Protein AF-A0A380S9W8-F1 (afdb_monomer)

InterPro domains:
  IPR000525 Initiator Rep protein, WH1 domain [PF01051] (2-58)
  IPR036388 Winged helix-like DNA-binding domain superfamily [G3DSA:1.10.10.10] (44-121)
  IPR036390 Winged helix DNA-binding domain superfamily [SSF46785] (34-113)

pLDDT: mean 85.47, std 10.91, range [44.47, 96.69]

Mean predicted aligned error: 7.7 Å

Nearest PDB structures (foldseek):
  8tiw-assembly1_C  TM=6.707E-01  e=9.696E-05  Escherichia coli K-12
  8tiz-assembly1_C  TM=6.852E-01  e=1.683E-04  Escherichia coli K-12
  8tip-assembly1_C  TM=6.825E-01  e=2.023E-04  Escherichia coli K-12
  2z9o-assembly1_A  TM=5.079E-01  e=3.866E-05  Escherichia coli K-12
  7jpr-assembly1_D  TM=3.281E-01  e=2.397E+00  Homo sapiens

Structure (mmCIF, N/CA/C/O backbone):
data_AF-A0A380S9W8-F1
#
_entry.id   AF-A0A380S9W8-F1
#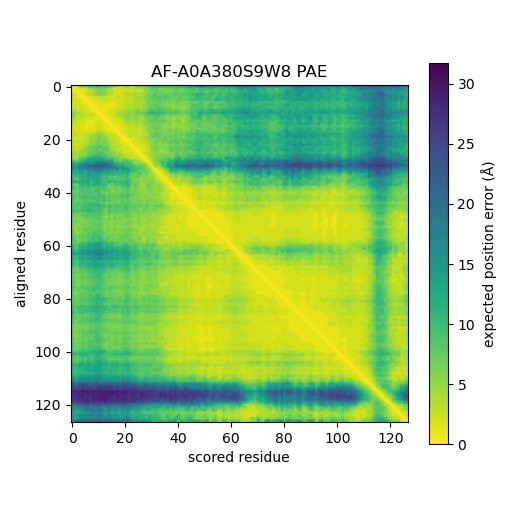
loop_
_atom_site.group_PDB
_atom_site.id
_atom_site.type_symbol
_atom_site.label_atom_id
_atom_site.label_alt_id
_atom_site.label_comp_id
_atom_site.label_asym_id
_atom_site.label_entity_id
_atom_site.label_seq_id
_atom_site.pdbx_PDB_ins_code
_atom_site.Cartn_x
_atom_site.Cartn_y
_atom_site.Cartn_z
_atom_site.occupancy
_atom_site.B_iso_or_equiv
_atom_site.auth_seq_id
_atom_site.auth_comp_id
_atom_site.auth_asym_id
_atom_site.auth_atom_id
_atom_site.pdbx_PDB_model_num
ATOM 1 N N . MET A 1 1 ? 2.404 10.874 -21.215 1.00 74.62 1 MET A N 1
ATOM 2 C CA . MET A 1 1 ? 2.594 9.427 -20.971 1.00 74.62 1 MET A CA 1
ATOM 3 C C . MET A 1 1 ? 3.977 9.217 -20.374 1.00 74.62 1 MET A C 1
ATOM 5 O O . MET A 1 1 ? 4.927 9.765 -20.921 1.00 74.62 1 MET A O 1
ATOM 9 N N . LEU A 1 2 ? 4.075 8.510 -19.239 1.00 84.00 2 LEU A N 1
ATOM 10 C CA . LEU A 1 2 ? 5.353 8.245 -18.556 1.00 84.00 2 LEU A CA 1
ATOM 11 C C . LEU A 1 2 ? 6.231 7.277 -19.356 1.00 84.00 2 LEU A C 1
ATOM 13 O O . LEU A 1 2 ? 7.412 7.544 -19.561 1.00 84.00 2 LEU A O 1
ATOM 17 N N . PHE A 1 3 ? 5.615 6.212 -19.865 1.00 89.31 3 PHE A N 1
ATOM 18 C CA . PHE A 1 3 ? 6.227 5.232 -20.755 1.00 89.31 3 PHE A CA 1
ATOM 19 C C . PHE A 1 3 ? 5.676 5.429 -22.166 1.00 89.31 3 PHE A C 1
ATOM 21 O O . PHE A 1 3 ? 4.466 5.605 -22.333 1.00 89.31 3 PHE A O 1
ATOM 28 N N . ASN A 1 4 ? 6.551 5.459 -23.169 1.00 89.81 4 ASN A N 1
ATOM 29 C CA . ASN A 1 4 ? 6.181 5.751 -24.560 1.00 89.81 4 ASN A CA 1
ATOM 30 C C . ASN A 1 4 ? 6.557 4.637 -25.548 1.00 89.81 4 ASN A C 1
ATOM 32 O O . ASN A 1 4 ? 6.088 4.664 -26.682 1.00 89.81 4 ASN A O 1
ATOM 36 N N . HIS A 1 5 ? 7.359 3.661 -25.128 1.00 91.88 5 HIS A N 1
ATOM 37 C CA . HIS A 1 5 ? 7.746 2.520 -25.949 1.00 91.88 5 HIS A CA 1
ATOM 38 C C . HIS A 1 5 ? 7.970 1.281 -25.076 1.00 91.88 5 HIS A C 1
ATOM 40 O O . HIS A 1 5 ? 8.396 1.406 -23.925 1.00 91.88 5 HIS A O 1
ATOM 46 N N . TYR A 1 6 ? 7.679 0.097 -25.621 1.00 94.38 6 TYR A N 1
ATOM 47 C CA . TYR A 1 6 ? 8.021 -1.178 -24.998 1.00 94.38 6 TYR A CA 1
ATOM 48 C C . TYR A 1 6 ? 8.410 -2.220 -26.050 1.00 94.38 6 TYR A C 1
ATOM 50 O O . TYR A 1 6 ? 7.857 -2.233 -27.153 1.00 94.38 6 TYR A O 1
ATOM 58 N N . LYS A 1 7 ? 9.328 -3.122 -25.690 1.00 96.69 7 LYS A N 1
ATOM 59 C CA . LYS A 1 7 ? 9.767 -4.240 -26.532 1.00 96.69 7 LYS A CA 1
ATOM 60 C C . LYS A 1 7 ? 9.949 -5.504 -25.697 1.00 96.69 7 LYS A C 1
ATOM 62 O O . LYS A 1 7 ? 10.614 -5.490 -24.666 1.00 96.69 7 LYS A O 1
ATOM 67 N N . ILE A 1 8 ? 9.343 -6.605 -26.142 1.00 96.56 8 ILE A N 1
ATOM 68 C CA . ILE A 1 8 ? 9.382 -7.895 -25.441 1.00 96.56 8 ILE A CA 1
ATOM 69 C C . ILE A 1 8 ? 10.449 -8.785 -26.074 1.00 96.56 8 ILE A C 1
ATOM 71 O O . ILE A 1 8 ? 10.356 -9.133 -27.251 1.00 96.56 8 ILE A O 1
ATOM 75 N N . HIS A 1 9 ? 11.409 -9.211 -25.262 1.00 96.31 9 HIS A N 1
ATOM 76 C CA . HIS A 1 9 ? 12.500 -10.099 -25.637 1.00 96.31 9 HIS A CA 1
ATOM 77 C C . HIS A 1 9 ? 12.228 -11.499 -25.076 1.00 96.31 9 HIS A C 1
ATOM 79 O O . HIS A 1 9 ? 12.570 -11.818 -23.939 1.00 96.31 9 HIS A O 1
ATOM 85 N N . LYS A 1 10 ? 11.503 -12.328 -25.844 1.00 95.12 10 LYS A N 1
ATOM 86 C CA . LYS A 1 10 ? 10.994 -13.631 -25.368 1.00 95.12 10 LYS A CA 1
ATOM 87 C C . LYS A 1 10 ? 12.098 -14.667 -25.149 1.00 95.12 10 LYS A C 1
ATOM 89 O O . LYS A 1 10 ? 11.995 -15.446 -24.206 1.00 95.12 10 LYS A O 1
ATOM 94 N N . SER A 1 11 ? 13.114 -14.688 -26.013 1.00 96.38 11 SER A N 1
ATOM 95 C CA . SER A 1 11 ? 14.262 -15.598 -25.922 1.00 96.38 11 SER A CA 1
ATOM 96 C C . SER A 1 11 ? 15.089 -15.314 -24.673 1.00 96.38 11 SER A C 1
ATOM 98 O O . SER A 1 11 ? 15.374 -16.223 -23.899 1.00 96.38 11 SER A O 1
ATOM 100 N N . GLU A 1 12 ? 15.402 -14.043 -24.436 1.00 95.81 12 GLU A N 1
ATOM 101 C CA . GLU A 1 12 ? 16.216 -13.598 -23.302 1.00 95.81 12 GLU A CA 1
ATOM 102 C C . GLU A 1 12 ? 15.391 -13.370 -22.021 1.00 95.81 12 GLU A C 1
ATOM 104 O O . GLU A 1 12 ? 15.949 -13.120 -20.956 1.00 95.81 12 GLU A O 1
ATOM 109 N N . LYS A 1 13 ? 14.058 -13.478 -22.115 1.00 95.00 13 LYS A N 1
ATOM 110 C CA . LYS A 1 13 ? 13.085 -13.326 -21.021 1.00 95.00 13 LYS A CA 1
ATOM 111 C C . LYS A 1 13 ? 13.168 -11.983 -20.286 1.00 95.00 13 LYS A C 1
ATOM 113 O O . LYS A 1 13 ? 13.038 -11.938 -19.064 1.00 95.00 13 LYS A O 1
ATOM 118 N N . TYR A 1 14 ? 13.306 -10.885 -21.025 1.00 95.69 14 TYR A N 1
ATOM 119 C CA . TYR A 1 14 ? 13.217 -9.541 -20.450 1.00 95.69 14 TYR A CA 1
ATOM 120 C C . TYR A 1 14 ? 12.280 -8.618 -21.239 1.00 95.69 14 TYR A C 1
ATOM 122 O O . TYR A 1 14 ? 11.859 -8.904 -22.364 1.00 95.69 14 TYR A O 1
ATOM 130 N N . LEU A 1 15 ? 11.910 -7.509 -20.603 1.00 95.69 15 LEU A N 1
ATOM 131 C CA . LEU A 1 15 ? 11.062 -6.463 -21.159 1.00 95.69 15 LEU A CA 1
ATOM 132 C C . LEU A 1 15 ? 11.840 -5.150 -21.139 1.00 95.69 15 LEU A C 1
ATOM 134 O O . LEU A 1 15 ? 12.311 -4.723 -20.087 1.00 95.69 15 LEU A O 1
ATOM 138 N N . GLU A 1 16 ? 11.943 -4.507 -22.293 1.00 94.50 16 GLU A N 1
ATOM 139 C CA . GLU A 1 16 ? 12.473 -3.155 -22.409 1.00 94.50 16 GLU A CA 1
ATOM 140 C C . GLU A 1 16 ? 11.309 -2.162 -22.381 1.00 94.50 16 GLU A C 1
ATOM 142 O O . GLU A 1 16 ? 10.316 -2.342 -23.090 1.00 94.50 16 GLU A O 1
ATOM 147 N N . ILE A 1 17 ? 11.418 -1.123 -21.553 1.00 92.12 17 ILE A N 1
ATOM 148 C CA . ILE A 1 17 ? 10.437 -0.040 -21.455 1.00 92.12 17 ILE A CA 1
ATOM 149 C C . ILE A 1 17 ? 11.194 1.281 -21.527 1.00 92.12 17 ILE A C 1
ATOM 151 O O . ILE A 1 17 ? 12.085 1.530 -20.716 1.00 92.12 17 ILE A O 1
ATOM 155 N N . SER A 1 18 ? 10.814 2.151 -22.459 1.00 90.25 18 SER A N 1
ATOM 156 C CA . SER A 1 18 ? 11.380 3.496 -22.551 1.00 90.25 18 SER A CA 1
ATOM 157 C C . SER A 1 18 ? 10.540 4.492 -21.758 1.00 90.25 18 SER A C 1
ATOM 159 O O . SER A 1 18 ? 9.307 4.522 -21.848 1.00 90.25 18 SER A O 1
ATOM 161 N N . THR A 1 19 ? 11.220 5.334 -20.984 1.00 87.25 19 THR A N 1
ATOM 162 C CA . THR A 1 19 ? 10.616 6.474 -20.294 1.00 87.25 19 THR A CA 1
ATOM 163 C C . THR A 1 19 ? 10.649 7.701 -21.197 1.00 87.25 19 THR A C 1
ATOM 165 O O . THR A 1 19 ? 11.538 7.871 -22.032 1.00 87.25 19 THR A O 1
ATOM 168 N N . SER A 1 20 ? 9.664 8.583 -21.046 1.00 89.25 20 SER A N 1
ATOM 169 C CA . SER A 1 20 ? 9.665 9.859 -21.759 1.00 89.25 20 SER A CA 1
ATOM 170 C C . SER A 1 20 ? 10.901 10.682 -21.359 1.00 89.25 20 SER A C 1
ATOM 172 O O . SER A 1 20 ? 11.044 10.982 -20.169 1.00 89.25 20 SER A O 1
ATOM 174 N N . PRO A 1 21 ? 11.746 11.138 -22.309 1.00 86.19 21 PRO A N 1
ATOM 175 C CA . PRO A 1 21 ? 12.934 11.937 -21.994 1.00 86.19 21 PRO A CA 1
ATOM 176 C C . PRO A 1 21 ? 12.606 13.209 -21.208 1.00 86.19 21 PRO A C 1
ATOM 178 O O . PRO A 1 21 ? 13.362 13.631 -20.340 1.00 86.19 21 PRO A O 1
ATOM 181 N N . ARG A 1 22 ? 11.424 13.791 -21.451 1.00 85.69 22 ARG A N 1
ATOM 182 C CA . ARG A 1 22 ? 10.947 14.975 -20.723 1.00 85.69 22 ARG A CA 1
ATOM 183 C C . ARG A 1 22 ? 10.638 14.697 -19.255 1.00 85.69 22 ARG A C 1
ATOM 185 O O . ARG A 1 22 ? 10.577 15.643 -18.490 1.00 85.69 22 ARG A O 1
ATOM 192 N N . LEU A 1 23 ? 10.418 13.443 -18.867 1.00 84.69 23 LEU A N 1
ATOM 193 C CA . LEU A 1 23 ? 10.042 13.037 -17.509 1.00 84.69 23 LEU A CA 1
ATOM 194 C C . LEU A 1 23 ? 11.187 12.312 -16.785 1.00 84.69 23 LEU A C 1
ATOM 196 O O . LEU A 1 23 ? 10.992 11.839 -15.671 1.00 84.69 23 LEU A O 1
ATOM 200 N N . ILE A 1 24 ? 12.385 12.243 -17.381 1.00 82.31 24 ILE A N 1
ATOM 201 C CA . ILE A 1 24 ? 13.541 11.551 -16.791 1.00 82.31 24 ILE A CA 1
ATOM 202 C C . ILE A 1 24 ? 13.906 12.104 -15.408 1.00 82.31 24 ILE A C 1
ATOM 204 O O . ILE A 1 24 ? 14.207 11.344 -14.494 1.00 82.31 24 ILE A O 1
ATOM 208 N N . HIS A 1 25 ? 13.794 13.421 -15.228 1.00 79.19 25 HIS A N 1
ATOM 209 C CA . HIS A 1 25 ? 14.052 14.096 -13.958 1.00 79.19 25 HIS A CA 1
ATOM 210 C C . HIS A 1 25 ? 13.039 13.702 -12.873 1.00 79.19 25 HIS A C 1
ATOM 212 O O . HIS A 1 25 ? 13.398 13.633 -11.704 1.00 79.19 25 HIS A O 1
ATOM 218 N N . ILE A 1 26 ? 11.797 13.369 -13.249 1.00 80.00 26 ILE A N 1
ATOM 219 C CA . ILE A 1 26 ? 10.779 12.906 -12.296 1.00 80.00 26 ILE A CA 1
ATOM 220 C C . ILE A 1 26 ? 11.182 11.567 -11.693 1.00 80.00 26 ILE A C 1
ATOM 222 O O . ILE A 1 26 ? 10.856 11.332 -10.543 1.00 80.00 26 ILE A O 1
ATOM 226 N N . LEU A 1 27 ? 11.880 10.704 -12.438 1.00 76.19 27 LEU A N 1
ATOM 227 C CA . LEU A 1 27 ? 12.325 9.394 -11.953 1.00 76.19 27 LEU A CA 1
ATOM 228 C C . LEU A 1 27 ? 13.717 9.448 -11.309 1.00 76.19 27 LEU A C 1
ATOM 230 O O . LEU A 1 27 ? 13.955 8.778 -10.308 1.00 76.19 27 LEU A O 1
ATOM 234 N N . ASN A 1 28 ? 14.622 10.264 -11.856 1.00 71.56 28 ASN A N 1
ATOM 235 C CA . ASN A 1 28 ? 16.039 10.256 -11.486 1.00 71.56 28 ASN A CA 1
ATOM 236 C C . ASN A 1 28 ? 16.425 11.323 -10.448 1.00 71.56 28 ASN A C 1
ATOM 238 O O . ASN A 1 28 ? 17.515 11.248 -9.888 1.00 71.56 28 ASN A O 1
ATOM 242 N N . SER A 1 29 ? 15.562 12.303 -10.159 1.00 67.25 29 SER A N 1
ATOM 243 C CA . SER A 1 29 ? 15.830 13.376 -9.181 1.00 67.25 29 SER A CA 1
ATOM 244 C C . SER A 1 29 ? 14.994 13.256 -7.897 1.00 67.25 29 SER A C 1
ATOM 246 O O . SER A 1 29 ? 14.828 14.223 -7.158 1.00 67.25 29 SER A O 1
ATOM 248 N N . ILE A 1 30 ? 14.487 12.057 -7.599 1.00 66.81 30 ILE A N 1
ATOM 249 C CA . ILE A 1 30 ? 13.691 11.739 -6.406 1.00 66.81 30 ILE A CA 1
ATOM 250 C C . ILE A 1 30 ? 14.619 11.499 -5.195 1.00 66.81 30 ILE A C 1
ATOM 252 O O . ILE A 1 30 ? 14.845 10.355 -4.795 1.00 66.81 30 ILE A O 1
ATOM 256 N N . THR A 1 31 ? 15.239 12.537 -4.626 1.00 64.56 31 THR A N 1
ATOM 257 C CA . THR A 1 31 ? 16.334 12.320 -3.6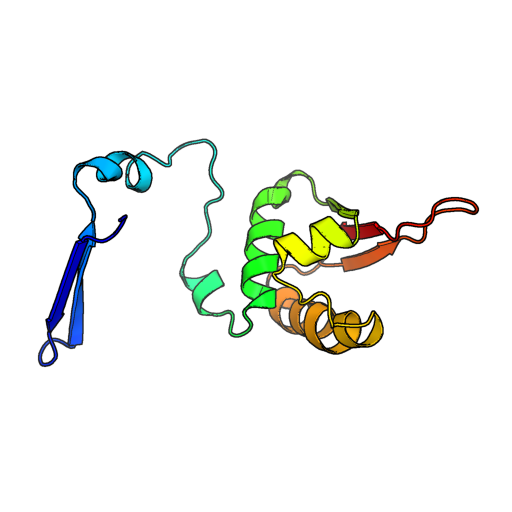52 1.00 64.56 31 THR A CA 1
ATOM 258 C C . THR A 1 31 ? 16.010 12.639 -2.190 1.00 64.56 31 THR A C 1
ATOM 260 O O . THR A 1 31 ? 16.467 11.865 -1.342 1.00 64.56 31 THR A O 1
ATOM 263 N N . ALA A 1 32 ? 15.208 13.669 -1.877 1.00 62.66 32 ALA A N 1
ATOM 264 C CA . ALA A 1 32 ? 15.004 14.135 -0.492 1.00 62.66 32 ALA A CA 1
ATOM 265 C C . ALA A 1 32 ? 13.598 13.875 0.099 1.00 62.66 32 ALA A C 1
ATOM 267 O O . ALA A 1 32 ? 13.497 13.199 1.119 1.00 62.66 32 ALA A O 1
ATOM 268 N N . ASP A 1 33 ? 12.515 14.326 -0.545 1.00 68.00 33 ASP A N 1
ATOM 269 C CA . ASP A 1 33 ? 11.168 14.375 0.076 1.00 68.00 33 ASP A CA 1
ATOM 270 C C . ASP A 1 33 ? 10.273 13.151 -0.192 1.00 68.00 33 ASP A C 1
ATOM 272 O O . ASP A 1 33 ? 9.046 13.210 -0.090 1.00 68.00 33 ASP A O 1
ATOM 276 N N . PHE A 1 34 ? 10.867 12.018 -0.563 1.00 71.75 34 PHE A N 1
ATOM 277 C CA . PHE A 1 34 ? 10.120 10.836 -0.989 1.00 71.75 34 PHE A CA 1
ATOM 278 C C . PHE A 1 34 ? 10.322 9.643 -0.062 1.00 71.75 34 PHE A C 1
ATOM 280 O O . PHE A 1 34 ? 11.399 9.405 0.485 1.00 71.75 34 PHE A O 1
ATOM 287 N N . THR A 1 35 ? 9.272 8.833 0.064 1.00 70.62 35 THR A N 1
ATOM 288 C CA . THR A 1 35 ? 9.332 7.559 0.780 1.00 70.62 35 THR A CA 1
ATOM 289 C C . THR A 1 35 ? 10.087 6.527 -0.054 1.00 70.62 35 THR A C 1
ATOM 291 O O . THR A 1 35 ? 9.621 6.124 -1.117 1.00 70.62 35 THR A O 1
ATOM 294 N N . LYS A 1 36 ? 11.238 6.080 0.453 1.00 76.56 36 LYS A N 1
ATOM 295 C CA . LYS A 1 36 ? 12.000 4.951 -0.091 1.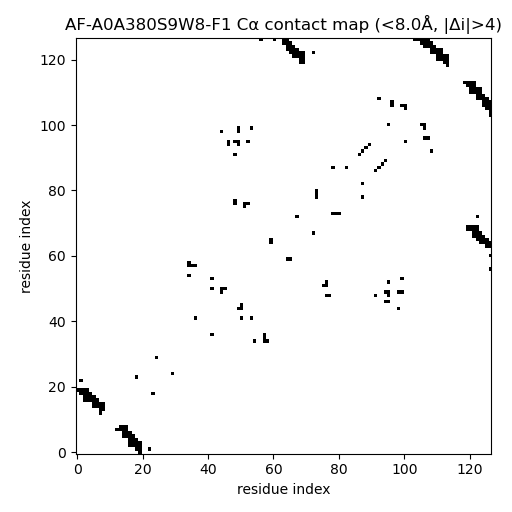00 76.56 36 LYS A CA 1
ATOM 296 C C . LYS A 1 36 ? 11.609 3.669 0.643 1.00 76.56 36 LYS A C 1
ATOM 298 O O . LYS A 1 36 ? 11.434 3.677 1.863 1.00 76.56 36 LYS A O 1
ATOM 303 N N . PHE A 1 37 ? 11.470 2.583 -0.100 1.00 80.56 37 PHE A N 1
ATOM 304 C CA . PHE A 1 37 ? 11.192 1.247 0.418 1.00 80.56 37 PHE A CA 1
ATOM 305 C C . PHE A 1 37 ? 11.947 0.221 -0.421 1.00 80.56 37 PHE A C 1
ATOM 307 O O . PHE A 1 37 ? 12.188 0.458 -1.607 1.00 80.56 37 PHE A O 1
ATOM 314 N N . GLU A 1 38 ? 12.304 -0.903 0.193 1.00 82.19 38 GLU A N 1
ATOM 315 C CA . GLU A 1 38 ? 12.986 -1.981 -0.513 1.00 82.19 38 GLU A CA 1
ATOM 316 C C . GLU A 1 38 ? 12.004 -2.672 -1.459 1.00 82.19 38 GLU A C 1
ATOM 318 O O . GLU A 1 38 ? 10.860 -2.972 -1.097 1.00 82.19 38 GLU A O 1
ATOM 323 N N . LEU A 1 39 ? 12.441 -2.915 -2.696 1.00 84.88 39 LEU A N 1
ATOM 324 C CA . LEU A 1 39 ? 11.589 -3.535 -3.711 1.00 84.88 39 LEU A CA 1
ATOM 325 C C . LEU A 1 39 ? 11.137 -4.932 -3.269 1.00 84.88 39 LEU A C 1
ATOM 327 O O . LEU A 1 39 ? 9.977 -5.295 -3.463 1.00 84.88 39 LEU A O 1
ATOM 331 N N . GLU A 1 40 ? 12.035 -5.682 -2.631 1.00 85.81 40 GLU A N 1
ATOM 332 C CA . GLU A 1 40 ? 11.776 -7.030 -2.123 1.00 85.81 40 GLU A CA 1
ATOM 333 C C . GLU A 1 40 ? 10.615 -7.054 -1.119 1.00 85.81 40 GLU A C 1
ATOM 335 O O . GLU A 1 40 ? 9.736 -7.914 -1.218 1.00 85.81 40 GLU A O 1
ATOM 340 N N . GLU A 1 41 ? 10.540 -6.064 -0.220 1.00 86.56 41 GLU A N 1
ATOM 341 C CA . GLU A 1 41 ? 9.458 -5.956 0.765 1.00 86.56 41 GLU A CA 1
ATOM 342 C C . GLU A 1 41 ? 8.097 -5.827 0.067 1.00 86.56 41 GLU A C 1
ATOM 344 O O . GLU A 1 41 ? 7.164 -6.553 0.397 1.00 86.56 41 GLU A O 1
ATOM 349 N N . ILE A 1 42 ? 7.970 -4.958 -0.943 1.00 87.31 42 ILE A N 1
ATOM 350 C CA . ILE A 1 42 ? 6.692 -4.744 -1.647 1.00 87.31 42 ILE A CA 1
ATOM 351 C C . ILE A 1 42 ? 6.326 -5.908 -2.562 1.00 87.31 42 ILE A C 1
ATOM 353 O O . ILE A 1 42 ? 5.146 -6.256 -2.663 1.00 87.31 42 ILE A O 1
ATOM 357 N N . VAL A 1 43 ? 7.306 -6.486 -3.259 1.00 87.94 43 VAL A N 1
ATOM 358 C CA . VAL A 1 43 ? 7.070 -7.614 -4.172 1.00 87.94 43 VAL A CA 1
ATOM 359 C C . VAL A 1 43 ? 6.631 -8.857 -3.396 1.00 87.94 43 VAL A C 1
ATOM 361 O O . VAL A 1 43 ? 5.832 -9.636 -3.915 1.00 87.94 43 VAL A O 1
ATOM 364 N N . SER A 1 44 ? 7.072 -9.007 -2.141 1.00 89.12 44 SER A N 1
ATOM 365 C CA . SER A 1 44 ? 6.633 -10.094 -1.260 1.00 89.12 44 SER A CA 1
ATOM 366 C C . SER A 1 44 ? 5.142 -10.025 -0.890 1.00 89.12 44 SER A C 1
ATOM 368 O O . SER A 1 44 ? 4.520 -11.062 -0.645 1.00 89.12 44 SER A O 1
ATOM 370 N N . LEU A 1 45 ? 4.546 -8.825 -0.903 1.00 92.94 45 LEU A N 1
ATOM 371 C CA . LEU A 1 45 ? 3.131 -8.621 -0.596 1.00 92.94 45 LEU A 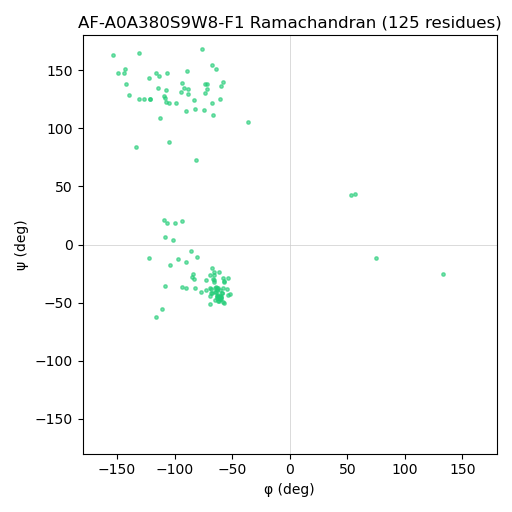CA 1
ATOM 372 C C . LEU A 1 45 ? 2.255 -9.110 -1.752 1.00 92.94 45 LEU A C 1
ATOM 374 O O . LEU A 1 45 ? 2.426 -8.728 -2.914 1.00 92.94 45 LEU A O 1
ATOM 378 N N . LYS A 1 46 ? 1.245 -9.912 -1.432 1.00 91.94 46 LYS A N 1
ATOM 379 C CA . LYS A 1 46 ? 0.295 -10.469 -2.399 1.00 91.94 46 LYS A CA 1
ATOM 380 C C . LYS A 1 46 ? -0.952 -9.606 -2.522 1.00 91.94 46 LYS A C 1
ATOM 382 O O . LYS A 1 46 ? -1.477 -9.460 -3.625 1.00 91.94 46 LYS A O 1
ATOM 387 N N . LEU A 1 47 ? -1.423 -9.009 -1.426 1.00 93.06 47 LEU A N 1
ATOM 388 C CA . LEU A 1 47 ? -2.686 -8.270 -1.420 1.00 93.06 47 LEU A CA 1
ATOM 389 C C . LEU A 1 47 ? -2.495 -6.797 -1.796 1.00 93.06 47 LEU A C 1
ATOM 391 O O . LEU A 1 47 ? -1.654 -6.093 -1.236 1.00 93.06 47 LEU A O 1
ATOM 395 N N . SER A 1 48 ? -3.346 -6.292 -2.693 1.00 92.94 48 SER A N 1
ATOM 396 C CA . SER A 1 48 ? -3.334 -4.880 -3.106 1.00 92.94 48 SER A CA 1
ATOM 397 C C . SER A 1 48 ? -3.543 -3.927 -1.924 1.00 92.94 48 SER A C 1
ATOM 399 O O . SER A 1 48 ? -2.826 -2.938 -1.792 1.00 92.94 48 SER A O 1
ATOM 401 N N . TYR A 1 49 ? -4.462 -4.260 -1.010 1.00 94.69 49 TYR A N 1
ATOM 402 C CA . TYR A 1 49 ? -4.703 -3.457 0.192 1.00 94.69 49 TYR A CA 1
ATOM 403 C C . TYR A 1 49 ? -3.489 -3.406 1.126 1.00 94.69 49 TYR A C 1
ATOM 405 O O . TYR A 1 49 ? -3.198 -2.347 1.681 1.00 94.69 49 TYR A O 1
ATOM 413 N N . SER A 1 50 ? -2.740 -4.503 1.255 1.00 94.56 50 SER A N 1
ATOM 414 C CA . SER A 1 50 ? -1.504 -4.526 2.041 1.00 94.56 50 SER A CA 1
ATOM 415 C C . SER A 1 50 ? -0.412 -3.683 1.400 1.00 94.56 50 SER A C 1
ATOM 417 O O . SER A 1 50 ? 0.278 -2.969 2.115 1.00 94.56 50 SER A O 1
ATOM 419 N N . LYS A 1 51 ? -0.286 -3.682 0.066 1.00 94.00 51 LYS A N 1
ATOM 420 C CA . LYS A 1 51 ? 0.655 -2.793 -0.643 1.00 94.00 51 LYS A CA 1
ATOM 421 C C . LYS A 1 51 ? 0.329 -1.321 -0.404 1.00 94.00 51 LYS A C 1
ATOM 423 O O . LYS A 1 51 ? 1.225 -0.534 -0.101 1.00 94.00 51 LYS A O 1
ATOM 428 N N . ASN A 1 52 ? -0.950 -0.954 -0.493 1.00 93.81 52 ASN A N 1
ATOM 429 C CA . ASN A 1 52 ? -1.397 0.411 -0.220 1.00 93.81 52 ASN A CA 1
ATOM 430 C C . ASN A 1 52 ? -1.135 0.798 1.245 1.00 93.81 52 ASN A C 1
ATOM 432 O O . ASN A 1 52 ? -0.576 1.863 1.506 1.00 93.81 52 ASN A O 1
ATOM 436 N N . MET A 1 53 ? -1.444 -0.086 2.200 1.00 93.75 53 MET A N 1
ATOM 437 C CA . MET A 1 53 ? -1.153 0.155 3.615 1.00 93.75 53 MET A CA 1
ATOM 438 C C . MET A 1 53 ? 0.349 0.261 3.888 1.00 93.75 53 MET A C 1
ATOM 440 O O . MET A 1 53 ? 0.781 1.200 4.543 1.00 93.75 53 MET A O 1
ATOM 444 N N . PHE A 1 54 ? 1.161 -0.649 3.352 1.00 93.12 54 PHE A N 1
ATOM 445 C CA . PHE A 1 54 ? 2.614 -0.648 3.509 1.00 93.12 54 PHE A CA 1
ATOM 446 C C . PHE A 1 54 ? 3.227 0.698 3.107 1.00 93.12 54 PHE A C 1
ATOM 448 O O . PHE A 1 54 ? 4.050 1.251 3.839 1.00 93.12 54 PHE A O 1
ATOM 455 N N . ARG A 1 55 ? 2.774 1.270 1.982 1.00 91.06 55 ARG A N 1
ATOM 456 C CA . ARG A 1 55 ? 3.202 2.602 1.529 1.00 91.06 55 ARG A CA 1
ATOM 457 C C . ARG A 1 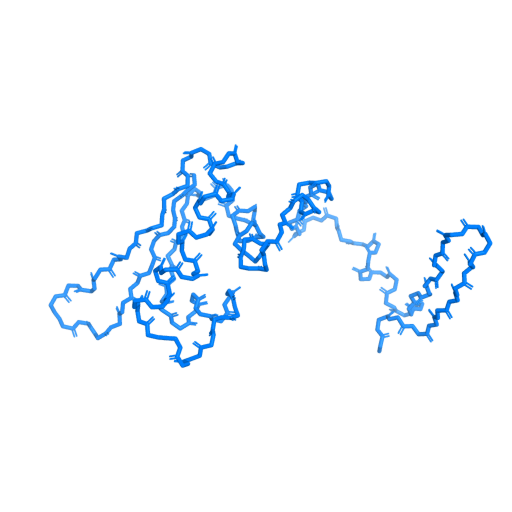55 ? 2.878 3.686 2.557 1.00 91.06 55 ARG A C 1
ATOM 459 O O . ARG A 1 55 ? 3.744 4.508 2.848 1.00 91.06 55 ARG A O 1
ATOM 466 N N . LEU A 1 56 ? 1.668 3.669 3.124 1.00 90.44 56 LEU A N 1
ATOM 467 C CA . LEU A 1 56 ? 1.275 4.600 4.186 1.00 90.44 56 LEU A CA 1
ATOM 468 C C . LEU A 1 56 ? 2.156 4.410 5.428 1.00 90.44 56 LEU A C 1
ATOM 470 O O . LEU A 1 56 ? 2.717 5.374 5.933 1.00 90.44 56 LEU A O 1
ATOM 474 N N . LEU A 1 57 ? 2.346 3.178 5.898 1.00 90.38 57 LEU A N 1
ATOM 475 C CA . LEU A 1 57 ? 3.145 2.912 7.097 1.00 90.38 57 LEU A CA 1
ATOM 476 C C . LEU A 1 57 ? 4.601 3.373 6.938 1.00 90.38 57 LEU A C 1
ATOM 478 O O . LEU A 1 57 ? 5.130 4.050 7.817 1.00 90.38 57 LEU A O 1
ATOM 482 N N . LYS A 1 58 ? 5.240 3.089 5.794 1.00 88.81 58 LYS A N 1
ATOM 483 C CA . LYS A 1 58 ? 6.609 3.555 5.509 1.00 88.81 58 LYS A CA 1
ATOM 484 C C . LYS A 1 58 ? 6.701 5.082 5.462 1.00 88.81 58 LYS A C 1
ATOM 486 O O . LYS A 1 58 ? 7.693 5.630 5.942 1.00 88.81 58 LYS A O 1
ATOM 491 N N . GLN A 1 59 ? 5.686 5.765 4.925 1.00 87.12 59 GLN A N 1
ATOM 492 C CA . GLN A 1 59 ? 5.649 7.230 4.864 1.00 87.12 59 GLN A CA 1
ATOM 493 C C . GLN A 1 59 ? 5.622 7.864 6.264 1.00 87.12 59 GLN A C 1
ATOM 495 O O . GLN A 1 59 ? 6.277 8.880 6.485 1.00 87.12 59 GLN A O 1
ATOM 500 N N . TYR A 1 60 ? 4.912 7.255 7.217 1.00 84.94 60 TYR A N 1
ATOM 501 C CA . TYR A 1 60 ? 4.703 7.805 8.564 1.00 84.94 60 TYR A CA 1
ATOM 502 C C . TYR A 1 60 ? 5.504 7.092 9.663 1.00 84.94 60 TYR A C 1
ATOM 504 O O . TYR A 1 60 ? 5.220 7.268 10.850 1.00 84.94 60 TYR A O 1
ATOM 512 N N . LYS A 1 61 ? 6.552 6.345 9.290 1.00 81.94 61 LYS A N 1
ATOM 513 C CA . LYS A 1 61 ? 7.404 5.593 10.229 1.00 81.94 61 LYS A CA 1
ATOM 514 C C . LYS A 1 61 ? 7.992 6.443 11.363 1.00 81.94 61 LYS A C 1
ATOM 516 O O . LYS A 1 61 ? 8.232 5.928 12.443 1.00 81.94 61 LYS A O 1
ATOM 521 N N . HIS A 1 62 ? 8.217 7.737 11.124 1.00 81.00 62 HIS A N 1
ATOM 522 C CA . HIS A 1 62 ? 8.779 8.656 12.118 1.00 81.00 62 HIS A CA 1
ATOM 523 C C . HIS A 1 62 ? 7.728 9.238 13.074 1.00 81.00 62 HIS A C 1
ATOM 525 O O . HIS A 1 62 ? 8.069 9.625 14.185 1.00 81.00 62 HIS A O 1
ATOM 531 N N . THR A 1 63 ? 6.459 9.309 12.658 1.00 85.62 63 THR A N 1
ATOM 532 C CA . THR A 1 63 ? 5.360 9.823 13.492 1.00 85.62 63 THR A CA 1
ATOM 533 C C . THR A 1 63 ? 4.810 8.744 14.429 1.00 85.62 63 THR A C 1
ATOM 535 O O . THR A 1 63 ? 4.306 9.066 15.501 1.00 85.62 63 THR A O 1
ATOM 538 N N . GLY A 1 64 ? 4.876 7.468 14.029 1.00 82.12 64 GLY A N 1
ATOM 539 C CA . GLY A 1 64 ? 4.426 6.318 14.832 1.00 82.12 64 GLY A CA 1
ATOM 540 C C . GLY A 1 64 ? 2.903 6.140 14.910 1.00 82.12 64 GLY A C 1
ATOM 541 O O . GLY A 1 64 ? 2.408 5.100 15.338 1.00 82.12 64 GLY A O 1
ATOM 542 N N . PHE A 1 65 ? 2.113 7.120 14.466 1.00 85.75 65 PHE A N 1
ATOM 543 C CA . PHE A 1 65 ? 0.669 6.961 14.327 1.00 85.75 65 PHE A CA 1
ATOM 544 C C . PHE A 1 65 ? 0.067 7.884 13.267 1.00 85.75 65 PHE A C 1
ATOM 546 O O . PHE A 1 65 ? 0.645 8.889 12.859 1.00 85.75 65 PHE A O 1
ATOM 553 N N . LEU A 1 66 ? -1.146 7.533 12.854 1.00 85.94 66 LEU A N 1
ATOM 554 C CA . LEU A 1 66 ? -1.921 8.159 11.795 1.00 85.94 66 LEU A CA 1
ATOM 555 C C . LEU A 1 66 ? -3.391 8.194 12.191 1.00 85.94 66 LEU A C 1
ATOM 557 O O . LEU A 1 66 ? -3.916 7.196 12.677 1.00 85.94 66 LEU A O 1
ATOM 561 N N . ASN A 1 67 ? -4.067 9.311 11.926 1.00 87.25 67 ASN A N 1
ATOM 562 C CA . ASN A 1 67 ? -5.513 9.423 12.086 1.00 87.25 67 ASN A CA 1
ATOM 563 C C . ASN A 1 67 ? -6.149 9.797 10.747 1.00 87.25 67 ASN A C 1
ATOM 565 O O . ASN A 1 67 ? -5.792 10.814 10.156 1.00 87.25 67 ASN A O 1
ATOM 569 N N . PHE A 1 68 ? -7.112 9.000 10.295 1.00 87.69 68 PHE A N 1
ATOM 570 C CA . PHE A 1 68 ? -7.864 9.238 9.067 1.00 87.69 68 PHE A CA 1
ATOM 571 C C . PHE A 1 68 ? -9.356 9.318 9.355 1.00 87.69 68 PHE A C 1
ATOM 573 O O . PHE A 1 68 ? -9.883 8.541 10.154 1.00 87.69 68 PHE A O 1
ATOM 580 N N . LYS A 1 69 ? -10.063 10.202 8.648 1.00 89.69 69 LYS A N 1
ATOM 581 C CA . LYS A 1 69 ? -11.513 10.057 8.484 1.00 89.69 69 LYS A CA 1
ATOM 582 C C . LYS A 1 69 ? -11.800 8.818 7.638 1.00 89.69 69 LYS A C 1
ATOM 584 O O . LYS A 1 69 ? -10.963 8.409 6.835 1.00 89.69 69 LYS A O 1
ATOM 589 N N . ILE A 1 70 ? -12.981 8.220 7.802 1.00 86.38 70 ILE A N 1
ATOM 590 C CA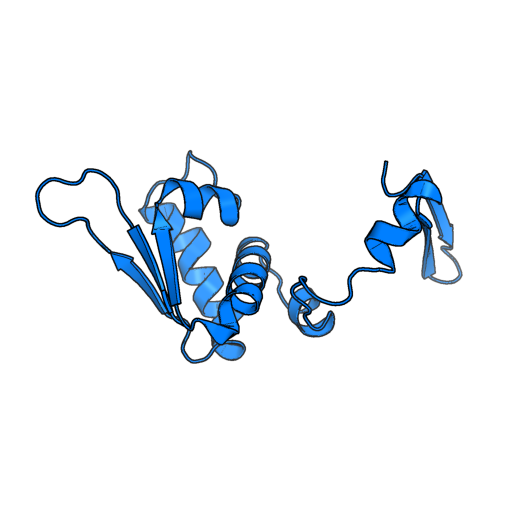 . ILE A 1 70 ? -13.393 7.046 7.015 1.00 86.38 70 ILE A CA 1
ATOM 591 C C . ILE A 1 70 ? -13.244 7.271 5.504 1.00 86.38 70 ILE A C 1
ATOM 593 O O . ILE A 1 70 ? -12.727 6.389 4.824 1.00 86.38 70 ILE A O 1
ATOM 597 N N . GLU A 1 71 ? -13.627 8.438 4.985 1.00 89.19 71 GLU A N 1
ATOM 598 C CA . GLU A 1 71 ? -13.525 8.717 3.547 1.00 89.19 71 GLU A CA 1
ATOM 599 C C . GLU A 1 71 ? -12.071 8.809 3.071 1.00 89.19 71 GLU A C 1
ATOM 601 O O . GLU A 1 71 ? -11.716 8.193 2.067 1.00 89.19 71 GLU A O 1
ATOM 606 N N . ASP A 1 72 ? -11.194 9.461 3.840 1.00 90.62 72 ASP A N 1
ATOM 607 C CA . ASP A 1 72 ? -9.759 9.510 3.533 1.00 90.62 72 ASP A CA 1
ATOM 608 C C . ASP A 1 72 ? -9.127 8.114 3.589 1.00 90.62 72 ASP A C 1
ATOM 610 O O . ASP A 1 72 ? -8.290 7.761 2.758 1.00 90.62 72 ASP A O 1
ATOM 614 N N . PHE A 1 73 ? -9.540 7.301 4.565 1.00 90.88 73 PHE A N 1
ATOM 615 C CA . PHE A 1 73 ? -9.089 5.920 4.707 1.00 90.88 73 PHE A CA 1
ATOM 616 C C . PHE A 1 73 ? -9.505 5.071 3.501 1.00 90.88 73 PHE A C 1
ATOM 618 O O . PHE A 1 73 ? -8.688 4.324 2.962 1.00 90.88 73 PHE A O 1
ATOM 625 N N . ARG A 1 74 ? -10.755 5.220 3.041 1.00 92.62 74 ARG A N 1
ATOM 626 C CA . ARG A 1 74 ? -11.251 4.551 1.833 1.00 92.62 74 ARG A CA 1
ATOM 627 C C . ARG A 1 74 ? -10.472 4.975 0.601 1.00 92.62 74 ARG A C 1
ATOM 629 O O . ARG A 1 74 ? -10.024 4.104 -0.135 1.00 92.62 74 ARG A O 1
ATOM 636 N N . ALA A 1 75 ? -10.283 6.277 0.407 1.00 94.00 75 ALA A N 1
ATOM 637 C CA . ALA A 1 75 ? -9.575 6.811 -0.749 1.00 94.00 75 ALA A CA 1
ATOM 638 C C . ALA A 1 75 ? -8.121 6.322 -0.804 1.00 94.00 75 ALA A C 1
ATOM 640 O O . ALA A 1 75 ? -7.665 5.857 -1.839 1.00 94.00 75 ALA A O 1
ATOM 641 N N . ARG A 1 76 ? -7.394 6.358 0.320 1.00 91.88 76 ARG A N 1
ATOM 642 C CA . ARG A 1 76 ? -5.974 5.959 0.364 1.00 91.88 76 ARG A CA 1
ATOM 643 C C . ARG A 1 76 ? -5.736 4.465 0.166 1.00 91.88 76 ARG A C 1
ATOM 645 O O . ARG A 1 76 ? -4.642 4.078 -0.235 1.00 91.88 76 ARG A O 1
ATOM 652 N N . LEU A 1 77 ? -6.719 3.635 0.501 1.00 93.44 77 LEU A N 1
ATOM 653 C CA . LEU A 1 77 ? -6.644 2.188 0.326 1.00 93.44 77 LEU A CA 1
ATOM 654 C C . LEU A 1 77 ? -7.412 1.694 -0.905 1.00 93.44 77 LEU A C 1
ATOM 656 O O . LEU A 1 77 ? -7.464 0.485 -1.103 1.00 93.44 77 LEU A O 1
ATOM 660 N N . ASP A 1 78 ? -7.982 2.582 -1.723 1.00 94.44 78 ASP A N 1
ATOM 661 C CA . ASP A 1 78 ? -8.835 2.235 -2.869 1.00 94.44 78 ASP A CA 1
ATOM 662 C C . ASP A 1 78 ? -10.004 1.300 -2.486 1.00 94.44 78 ASP A C 1
ATOM 664 O O . ASP A 1 78 ? -10.309 0.308 -3.154 1.00 94.44 78 ASP A O 1
ATOM 668 N N . ILE A 1 79 ? -10.660 1.577 -1.354 1.00 94.38 79 ILE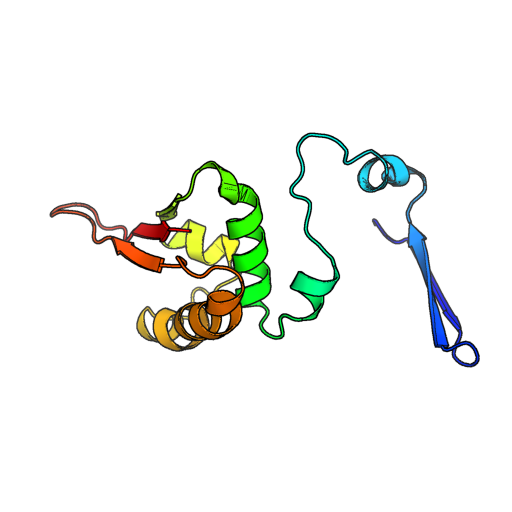 A N 1
ATOM 669 C CA . ILE A 1 79 ? -11.789 0.775 -0.863 1.00 94.38 79 ILE A CA 1
ATOM 670 C C . ILE A 1 79 ? -13.081 1.226 -1.561 1.00 94.38 79 ILE A C 1
ATOM 672 O O . ILE A 1 79 ? -13.470 2.390 -1.418 1.00 94.38 79 ILE A O 1
ATOM 676 N N . PRO A 1 80 ? -13.824 0.316 -2.220 1.00 94.75 80 PRO A N 1
ATOM 677 C CA . PRO A 1 80 ? -15.101 0.644 -2.841 1.00 94.75 80 PRO A CA 1
ATOM 678 C C . PRO A 1 80 ? -16.112 1.207 -1.839 1.00 94.75 80 PRO A C 1
ATOM 680 O O . PRO A 1 80 ? -16.273 0.679 -0.735 1.00 94.75 80 PRO A O 1
ATOM 683 N N . GLN A 1 81 ? -16.869 2.224 -2.250 1.00 92.19 81 GLN A N 1
ATOM 684 C CA . GLN A 1 81 ? -17.941 2.800 -1.427 1.00 92.19 81 GLN A CA 1
ATOM 685 C C . GLN A 1 81 ? -19.051 1.785 -1.098 1.00 92.19 81 GLN A C 1
ATOM 687 O O . GLN A 1 81 ? -19.704 1.891 -0.064 1.00 92.19 81 GLN A O 1
ATOM 692 N N . SER A 1 82 ? -19.208 0.743 -1.922 1.00 94.81 82 SER A N 1
ATOM 693 C CA . SER A 1 82 ? -20.153 -0.357 -1.691 1.00 94.81 82 SER A CA 1
ATOM 694 C C . SER A 1 82 ? -19.825 -1.208 -0.462 1.00 94.81 82 SER A C 1
ATOM 696 O O . SER A 1 82 ? -20.725 -1.836 0.096 1.00 94.81 82 SER A O 1
ATOM 698 N N . TYR A 1 83 ? -18.563 -1.239 -0.018 1.00 94.12 83 TYR A N 1
ATOM 699 C CA . TYR A 1 83 ? -18.173 -2.026 1.148 1.00 94.12 83 TYR A CA 1
ATOM 700 C C . TYR A 1 83 ? -18.793 -1.451 2.410 1.00 94.12 83 TYR A C 1
ATOM 702 O O . TYR A 1 83 ? -18.521 -0.311 2.795 1.00 94.12 83 TYR A O 1
ATOM 710 N N . GLN A 1 84 ? -19.565 -2.282 3.102 1.00 91.31 84 GLN A N 1
ATOM 711 C CA . GLN A 1 84 ? -20.052 -1.955 4.428 1.00 91.31 84 GLN A CA 1
ATOM 712 C C . GLN A 1 84 ? -18.933 -2.130 5.456 1.00 91.31 84 GLN A C 1
ATOM 714 O O . GLN A 1 84 ? -17.888 -2.727 5.198 1.00 91.31 84 GLN A O 1
ATOM 719 N N . MET A 1 85 ? -19.156 -1.636 6.672 1.00 86.44 85 MET A N 1
ATOM 720 C CA . MET A 1 85 ? -18.165 -1.726 7.751 1.00 86.44 85 MET A CA 1
ATOM 721 C C . MET A 1 85 ? -17.699 -3.170 8.015 1.00 86.44 85 MET A C 1
ATOM 723 O O . MET A 1 85 ? -16.515 -3.419 8.233 1.00 86.44 85 MET A O 1
ATOM 727 N N . ASN A 1 86 ? -18.619 -4.137 7.942 1.00 90.69 86 ASN A N 1
ATOM 728 C CA . ASN A 1 86 ? -18.289 -5.554 8.094 1.00 90.69 86 ASN A CA 1
ATOM 729 C C . ASN A 1 86 ? -17.392 -6.072 6.962 1.00 90.69 86 ASN A C 1
ATOM 731 O O . ASN A 1 86 ? -16.493 -6.872 7.227 1.00 90.69 86 ASN A O 1
ATOM 735 N N . ASP A 1 87 ? -17.600 -5.606 5.729 1.00 94.56 87 ASP A N 1
ATOM 736 C CA . ASP A 1 87 ? -16.752 -5.961 4.590 1.00 94.56 87 ASP A CA 1
ATOM 737 C C . ASP A 1 87 ? -15.357 -5.368 4.738 1.00 94.56 87 ASP A C 1
ATOM 739 O O . ASP A 1 87 ? -14.380 -6.075 4.519 1.00 94.56 87 ASP A O 1
ATOM 743 N N . ILE A 1 88 ? -15.243 -4.115 5.193 1.00 92.88 88 ILE A N 1
ATOM 744 C CA . ILE A 1 88 ? -13.946 -3.479 5.469 1.00 92.88 88 ILE A CA 1
ATOM 745 C C . ILE A 1 88 ? -13.166 -4.294 6.503 1.00 92.88 88 ILE A C 1
ATOM 747 O O . ILE A 1 88 ? -12.013 -4.654 6.270 1.00 92.88 88 ILE A O 1
ATOM 751 N N . ASN A 1 89 ? -13.802 -4.659 7.617 1.00 91.25 89 ASN A N 1
ATOM 752 C CA . ASN A 1 89 ? -13.148 -5.452 8.656 1.00 91.25 89 ASN A CA 1
ATOM 753 C C . ASN A 1 89 ? -12.663 -6.810 8.122 1.00 91.25 89 ASN A C 1
ATOM 755 O O . ASN A 1 89 ? -11.523 -7.206 8.369 1.00 91.25 89 ASN A O 1
ATOM 759 N N . LYS A 1 90 ? -13.517 -7.523 7.376 1.00 94.38 90 LYS A N 1
ATOM 760 C CA . LYS A 1 90 ? -13.230 -8.884 6.898 1.00 94.38 90 LYS A CA 1
ATOM 761 C C . LYS A 1 90 ? -12.268 -8.928 5.711 1.00 94.38 90 LYS A C 1
ATOM 763 O O . LYS A 1 90 ? -11.435 -9.825 5.656 1.00 94.38 90 LYS A O 1
ATOM 768 N N . ARG A 1 91 ? -12.411 -8.007 4.757 1.00 95.00 91 ARG A N 1
ATOM 769 C CA . ARG A 1 91 ? -11.748 -8.046 3.441 1.00 95.00 91 ARG A CA 1
ATOM 770 C C . ARG A 1 91 ? -10.575 -7.079 3.316 1.00 95.00 91 ARG A C 1
ATOM 772 O O . ARG A 1 91 ? -9.773 -7.247 2.407 1.00 95.00 91 ARG A O 1
ATOM 779 N N . VAL A 1 92 ? -10.480 -6.080 4.194 1.00 94.69 92 VAL A N 1
ATOM 780 C CA . VAL A 1 92 ? -9.422 -5.061 4.149 1.00 94.69 92 VAL A CA 1
ATOM 781 C C . VAL A 1 92 ? -8.545 -5.153 5.394 1.00 94.69 92 VAL A C 1
ATOM 783 O O . VAL A 1 92 ? -7.375 -5.497 5.286 1.00 94.69 92 VAL A O 1
ATOM 786 N N . LEU A 1 93 ? -9.105 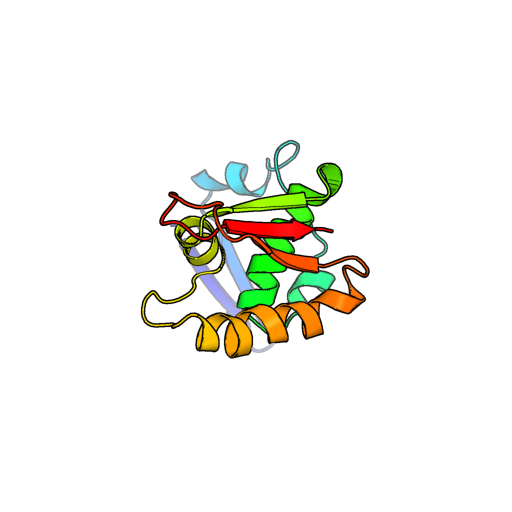-4.931 6.587 1.00 93.50 93 LEU A N 1
ATOM 787 C CA . LEU A 1 93 ? -8.307 -4.822 7.815 1.00 93.50 93 LEU A CA 1
ATOM 788 C C . LEU A 1 93 ? -7.676 -6.146 8.242 1.00 93.50 93 LEU A C 1
ATOM 790 O O . LEU A 1 93 ? -6.471 -6.200 8.470 1.00 93.50 93 LEU A O 1
ATOM 794 N N . LYS A 1 94 ? -8.472 -7.218 8.341 1.00 93.75 94 LYS A N 1
ATOM 795 C CA . LYS A 1 94 ? -7.962 -8.527 8.768 1.00 93.75 94 LYS A CA 1
ATOM 796 C C . LYS A 1 94 ? -6.853 -9.048 7.834 1.00 93.75 94 LYS A C 1
ATOM 798 O O . LYS A 1 94 ? -5.823 -9.471 8.352 1.00 93.75 94 LYS A O 1
ATOM 803 N N . PRO A 1 95 ? -6.993 -8.980 6.495 1.00 94.69 95 PRO A N 1
ATOM 804 C CA . PRO A 1 95 ? -5.912 -9.376 5.598 1.00 94.69 95 PRO A CA 1
ATOM 805 C C . PRO A 1 95 ? -4.660 -8.496 5.714 1.00 94.69 95 PRO A C 1
ATOM 807 O O . PRO A 1 95 ? -3.563 -9.042 5.757 1.00 94.69 95 PRO A O 1
ATOM 810 N N . ILE A 1 96 ? -4.816 -7.169 5.846 1.00 95.06 96 ILE A N 1
ATOM 811 C CA . ILE A 1 96 ? -3.691 -6.242 6.067 1.00 95.06 96 ILE A CA 1
ATOM 812 C C . ILE A 1 96 ? -2.905 -6.627 7.322 1.00 95.06 96 ILE A C 1
ATOM 814 O O . ILE A 1 96 ? -1.686 -6.742 7.263 1.00 95.06 96 ILE A O 1
ATOM 818 N N . ILE A 1 97 ? -3.590 -6.826 8.453 1.00 93.31 97 ILE A N 1
ATOM 819 C CA . ILE A 1 97 ? -2.940 -7.148 9.732 1.00 93.31 97 ILE A CA 1
ATOM 820 C C . ILE A 1 97 ? -2.193 -8.481 9.630 1.00 93.31 97 ILE A C 1
ATOM 822 O O . ILE A 1 97 ? -1.054 -8.579 10.075 1.00 93.31 97 ILE A O 1
ATOM 826 N N . ASN A 1 98 ? -2.808 -9.488 9.007 1.00 93.44 98 ASN A N 1
ATOM 827 C CA . ASN A 1 98 ? -2.193 -10.803 8.851 1.00 93.44 98 ASN A CA 1
ATOM 828 C C . ASN A 1 98 ? -0.934 -10.769 7.973 1.00 93.44 98 ASN A C 1
ATOM 830 O O . ASN A 1 98 ? 0.036 -11.451 8.280 1.00 93.44 98 ASN A O 1
ATOM 834 N N . GLU A 1 99 ? -0.949 -10.013 6.873 1.00 94.62 99 GLU A N 1
ATOM 835 C CA . GLU A 1 99 ? 0.178 -9.979 5.935 1.00 94.62 99 GLU A CA 1
ATOM 836 C C . GLU A 1 99 ? 1.294 -9.032 6.400 1.00 94.62 99 GLU A C 1
ATOM 838 O O . GLU A 1 99 ? 2.472 -9.349 6.257 1.00 94.62 99 GLU A O 1
ATOM 843 N N . LEU A 1 100 ? 0.941 -7.886 6.993 1.00 93.44 100 LEU A N 1
ATOM 844 C CA . LEU A 1 100 ? 1.911 -6.876 7.423 1.00 93.44 100 LEU A CA 1
ATOM 845 C C . LEU A 1 100 ? 2.412 -7.054 8.856 1.00 93.44 100 LEU A C 1
ATOM 847 O O . LEU A 1 100 ? 3.427 -6.451 9.196 1.00 93.44 100 LEU A O 1
ATOM 851 N N . GLY A 1 101 ? 1.757 -7.864 9.691 1.00 90.31 101 GLY A N 1
ATOM 852 C CA . GLY A 1 101 ? 2.120 -8.013 11.105 1.00 90.31 101 GLY A CA 1
ATOM 853 C C . GLY A 1 101 ? 3.569 -8.459 11.332 1.00 90.31 101 GLY A C 1
ATOM 854 O O . GLY A 1 101 ? 4.201 -8.026 12.289 1.00 90.31 101 GLY A O 1
ATOM 855 N N . HIS A 1 102 ? 4.139 -9.253 10.420 1.00 87.50 102 HIS A N 1
ATOM 856 C CA . HIS A 1 102 ? 5.550 -9.656 10.492 1.00 87.50 102 HIS A CA 1
ATOM 857 C C . HIS A 1 102 ? 6.526 -8.522 10.144 1.00 87.50 102 HIS A C 1
ATOM 859 O O . HIS A 1 102 ? 7.634 -8.488 10.671 1.00 87.50 102 HIS A O 1
ATOM 865 N N . LEU A 1 103 ? 6.120 -7.598 9.268 1.00 88.56 103 LEU A N 1
ATOM 866 C CA . LEU A 1 103 ? 6.930 -6.448 8.851 1.00 88.56 103 LEU A CA 1
ATOM 867 C C . LEU A 1 103 ? 6.799 -5.271 9.828 1.00 88.56 103 LEU A C 1
ATOM 869 O O . LEU A 1 103 ? 7.719 -4.468 9.960 1.00 88.56 103 LEU A O 1
ATOM 873 N N . PHE A 1 104 ? 5.660 -5.176 10.516 1.00 89.31 104 PHE A N 1
ATOM 874 C CA . PHE A 1 104 ? 5.338 -4.127 11.479 1.00 89.31 104 PHE A CA 1
ATOM 875 C C . PHE A 1 104 ? 4.757 -4.761 12.753 1.00 89.31 104 PHE A C 1
ATOM 877 O O . PHE A 1 104 ? 3.534 -4.831 12.898 1.00 89.31 104 PHE A O 1
ATOM 884 N N . PRO A 1 105 ? 5.609 -5.216 13.690 1.00 85.12 105 PRO A N 1
ATOM 885 C CA . PRO A 1 105 ? 5.169 -5.951 14.880 1.00 85.12 105 PRO A CA 1
ATOM 886 C C . PRO A 1 105 ? 4.170 -5.193 15.764 1.00 85.12 105 PRO A C 1
ATOM 888 O O . PRO A 1 105 ? 3.320 -5.810 16.398 1.00 85.12 105 PRO A O 1
ATOM 891 N N . ASN A 1 106 ? 4.239 -3.858 15.772 1.00 86.44 106 ASN A N 1
ATOM 892 C CA . ASN A 1 106 ? 3.360 -2.991 16.562 1.00 86.44 106 ASN A CA 1
ATOM 893 C C . ASN A 1 106 ? 2.203 -2.400 15.737 1.00 86.44 106 ASN A C 1
ATOM 895 O O . ASN A 1 106 ? 1.594 -1.404 16.136 1.00 86.44 106 ASN A O 1
ATOM 899 N N . LEU A 1 107 ? 1.894 -2.991 14.575 1.00 90.31 107 LEU A N 1
ATOM 900 C CA . LEU A 1 107 ? 0.799 -2.529 13.732 1.00 90.31 107 LEU A CA 1
ATOM 901 C C . LEU A 1 107 ? -0.548 -2.761 14.420 1.00 90.31 107 LEU A C 1
ATOM 903 O O . LEU A 1 107 ? -1.047 -3.883 14.515 1.00 90.31 107 LEU A O 1
ATOM 907 N N . HIS A 1 108 ? -1.193 -1.665 14.803 1.00 89.06 108 HIS A N 1
ATOM 908 C CA . HIS A 1 108 ? -2.540 -1.683 15.353 1.00 89.06 108 HIS A CA 1
ATOM 909 C C . HIS A 1 108 ? -3.448 -0.731 14.585 1.00 89.06 108 HIS A C 1
ATOM 911 O O . HIS A 1 108 ? -3.175 0.462 14.480 1.00 89.06 108 HIS A O 1
ATOM 917 N N . ILE A 1 109 ? -4.568 -1.248 14.075 1.00 88.88 109 ILE A N 1
ATOM 918 C CA . ILE A 1 109 ? -5.577 -0.450 13.374 1.00 88.88 109 ILE A CA 1
ATOM 919 C C . ILE A 1 109 ? -6.844 -0.432 14.219 1.00 88.88 109 ILE A C 1
ATOM 921 O O . ILE A 1 109 ? -7.556 -1.428 14.322 1.00 88.88 109 ILE A O 1
ATOM 925 N N . ASN A 1 110 ? -7.132 0.723 14.810 1.00 85.75 110 ASN A N 1
ATOM 926 C CA . ASN A 1 110 ? -8.254 0.922 15.712 1.00 85.75 110 ASN A CA 1
ATOM 927 C C . ASN A 1 110 ? -9.268 1.887 15.110 1.00 85.75 110 ASN A C 1
ATOM 929 O O . ASN A 1 110 ? -8.927 2.969 14.632 1.00 85.75 110 ASN A O 1
ATOM 933 N N . LYS A 1 111 ? -10.549 1.532 15.193 1.00 82.00 111 LYS A N 1
ATOM 934 C CA . LYS A 1 111 ? -11.631 2.463 14.879 1.00 82.00 111 LYS A CA 1
ATOM 935 C C . LYS A 1 111 ? -11.901 3.344 16.095 1.00 82.00 111 LYS A C 1
ATOM 937 O O . LYS A 1 111 ? -12.356 2.859 17.128 1.00 82.00 111 LYS A O 1
ATOM 942 N N . VAL A 1 112 ? -11.675 4.641 15.953 1.00 78.38 112 VAL A N 1
ATOM 943 C CA . VAL A 1 112 ? -12.027 5.646 16.953 1.00 78.38 112 VAL A CA 1
ATOM 944 C C . VAL A 1 112 ? -13.441 6.135 16.645 1.00 78.38 112 VAL A C 1
ATOM 946 O O . VAL A 1 112 ? -13.719 6.701 15.585 1.00 78.38 112 VAL A O 1
ATOM 949 N N . LYS A 1 113 ? -14.376 5.868 17.560 1.00 67.19 113 LYS A N 1
ATOM 950 C CA . LYS A 1 113 ? -15.729 6.428 17.474 1.00 67.19 113 LYS A CA 1
ATOM 951 C C . LYS A 1 113 ? -15.667 7.907 17.850 1.00 67.19 113 LYS A C 1
ATOM 953 O O . LYS A 1 113 ? -15.006 8.2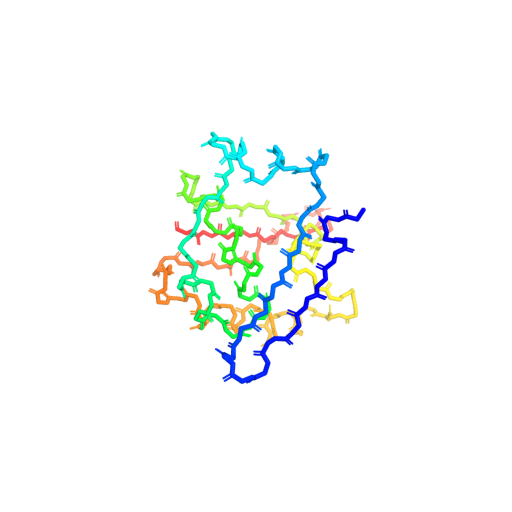56 18.825 1.00 67.19 113 LYS A O 1
ATOM 958 N N . ALA A 1 114 ? -16.379 8.752 17.112 1.00 60.78 114 ALA A N 1
ATOM 959 C CA . ALA A 1 114 ? -16.616 10.119 17.550 1.00 60.78 114 ALA A CA 1
ATOM 960 C C . ALA A 1 114 ? -17.362 10.107 18.896 1.00 60.78 114 ALA A C 1
ATOM 962 O O . ALA A 1 114 ? -18.293 9.322 19.103 1.00 60.78 114 ALA A O 1
ATOM 963 N N . THR A 1 115 ? -16.938 10.961 19.825 1.00 52.75 115 THR A N 1
ATOM 964 C CA . THR A 1 115 ? -17.690 11.244 21.050 1.00 52.75 115 THR A CA 1
ATOM 965 C C . THR A 1 115 ? -19.030 11.904 20.695 1.00 52.75 115 THR A C 1
ATOM 967 O O . THR A 1 115 ? -19.167 12.523 19.638 1.00 52.75 115 THR A O 1
ATOM 970 N N . LYS A 1 116 ? -20.046 11.689 21.550 1.00 44.47 116 LYS A N 1
ATOM 971 C CA . LYS A 1 116 ? -21.466 12.052 21.347 1.00 44.47 116 LYS A CA 1
ATOM 972 C C . LYS A 1 116 ? -21.633 13.389 20.598 1.00 44.47 116 LYS A C 1
ATOM 974 O O . LYS A 1 116 ? -21.441 14.443 21.189 1.00 44.47 116 LYS A O 1
ATOM 979 N N . GLY A 1 117 ? -22.009 13.321 19.317 1.00 55.09 117 GLY A N 1
ATOM 980 C CA . GLY A 1 117 ? -22.334 14.486 18.478 1.00 55.09 117 GLY A CA 1
ATOM 981 C C . GLY A 1 117 ? -21.681 14.497 17.089 1.00 55.09 117 GLY A C 1
ATOM 982 O O . GLY A 1 117 ? -22.252 15.066 16.164 1.00 55.09 117 GLY A O 1
ATOM 983 N N . GLY A 1 118 ? -20.534 13.832 16.902 1.00 53.66 118 GLY A N 1
ATOM 984 C CA . GLY A 1 118 ? -19.874 13.725 15.591 1.00 53.66 118 GLY A CA 1
ATOM 985 C C . GLY A 1 118 ? -20.374 12.528 14.776 1.00 53.66 118 GLY A C 1
ATOM 986 O O . GLY A 1 118 ? -20.404 11.408 15.282 1.00 53.66 118 GLY A O 1
ATOM 987 N N . LYS A 1 119 ? -20.764 12.743 13.512 1.00 53.59 119 LYS A N 1
ATOM 988 C CA . LYS A 1 119 ? -21.269 11.680 12.618 1.00 53.59 119 LYS A CA 1
ATOM 989 C C . LYS A 1 119 ? -20.169 10.828 11.967 1.00 53.59 119 LYS A C 1
ATOM 991 O O . LYS A 1 119 ? -20.473 9.759 11.442 1.00 53.59 119 LYS A O 1
ATOM 996 N N . ASP A 1 120 ? -18.904 11.233 12.069 1.00 61.66 120 ASP A N 1
ATOM 997 C CA . ASP A 1 120 ? -17.839 10.653 11.249 1.00 61.66 120 ASP A CA 1
ATOM 998 C C . ASP A 1 120 ? -16.917 9.738 12.063 1.00 61.66 120 ASP A C 1
ATOM 1000 O O . ASP A 1 120 ? -16.311 10.136 13.058 1.00 61.66 120 ASP A O 1
ATOM 1004 N N . GLY A 1 121 ? -16.806 8.478 11.635 1.00 67.94 121 GLY A N 1
ATOM 1005 C CA . GLY A 1 121 ? -15.860 7.525 12.211 1.00 67.94 121 GLY A CA 1
ATOM 1006 C C . GLY A 1 121 ? -14.419 7.851 11.815 1.00 67.94 121 GLY A C 1
ATOM 1007 O O . GLY A 1 121 ? -14.142 8.145 10.651 1.00 67.94 121 GLY A O 1
ATOM 1008 N N . LEU A 1 122 ? -13.501 7.743 12.775 1.00 76.88 122 LEU A N 1
ATOM 1009 C CA . LEU A 1 122 ? -12.065 7.907 12.569 1.00 76.88 122 LEU A CA 1
ATOM 1010 C C . LEU A 1 122 ? -11.369 6.541 12.634 1.00 76.88 122 LEU A C 1
ATOM 1012 O O . LEU A 1 122 ? -11.773 5.658 13.392 1.00 76.88 122 LEU A O 1
ATOM 1016 N N . TYR A 1 123 ? -10.301 6.369 11.865 1.00 77.12 123 TYR A N 1
ATOM 1017 C CA . TYR A 1 123 ? -9.355 5.269 12.015 1.00 77.12 123 TYR A CA 1
ATOM 1018 C C . TYR A 1 123 ? -8.046 5.808 12.554 1.00 77.12 123 TYR A C 1
ATOM 1020 O O . TYR A 1 123 ? -7.477 6.733 11.980 1.00 77.12 123 TYR A O 1
ATOM 1028 N N . ARG A 1 124 ? -7.566 5.197 13.633 1.00 82.94 124 ARG A N 1
ATOM 1029 C CA . ARG A 1 124 ? -6.222 5.394 14.154 1.00 82.94 124 ARG A CA 1
ATOM 1030 C C . ARG A 1 124 ? -5.376 4.182 13.806 1.00 82.94 124 ARG A C 1
ATOM 1032 O O . ARG A 1 124 ? -5.715 3.066 14.191 1.00 82.94 124 ARG A O 1
ATOM 1039 N N . ILE A 1 125 ? -4.288 4.410 13.089 1.00 81.75 125 ILE A N 1
ATOM 1040 C CA . ILE A 1 125 ? -3.288 3.397 12.765 1.00 81.75 125 ILE A CA 1
ATOM 1041 C C . ILE A 1 125 ? -2.049 3.722 13.592 1.00 81.75 125 ILE A C 1
ATOM 1043 O O . ILE A 1 125 ? -1.579 4.856 13.551 1.00 81.75 125 ILE A O 1
ATOM 1047 N N . CYS A 1 126 ? -1.550 2.757 14.351 1.00 78.94 126 CYS A N 1
ATOM 1048 C CA . CYS A 1 126 ? -0.308 2.852 15.112 1.00 78.94 126 CYS A CA 1
ATOM 1049 C C . CYS A 1 126 ? 0.708 1.867 14.530 1.00 78.94 126 CYS A C 1
ATOM 1051 O O . CYS A 1 126 ? 0.310 0.793 14.070 1.00 78.94 126 CYS A O 1
ATOM 1053 N N . ILE A 1 127 ? 1.980 2.260 14.542 1.00 67.50 127 ILE A N 1
ATOM 1054 C CA . ILE A 1 127 ? 3.142 1.506 14.053 1.00 67.50 127 ILE A CA 1
ATOM 1055 C C . ILE A 1 127 ? 4.277 1.571 15.064 1.00 67.50 127 ILE A C 1
ATOM 1057 O O . ILE A 1 127 ? 4.355 2.587 15.789 1.00 67.50 127 ILE A O 1
#

Radius of gyration: 18.61 Å; Cα contacts (8 Å, |Δi|>4): 137; chains: 1; bounding box: 39×31×48 Å

Foldseek 3Di:
DQWDDKDADVVVGDIDTDGDPVCVCVVPVPDPQDQDDDPVLLVQDDDLLLNLVVRVCSNCVPVQKDKDWPVRSCVSSVNDPPDDPVNCVVPRVVSNCVRCCVVPVPWDWDWDDDDPPDPIIMIMTGD

Organism: Staphylococcus gallinarum (NCBI:txid1293)

Secondary structure (DSSP, 8-state):
--EEEEEEETTTTEEEEEEPGGGHHHHH---SSS----HHHHHH---HHHHHHHHHHHHTTTT-EEEEEHHHHHHHTT--TT--HHHHIIIIIHHHHHHHTTT-TT-EEEEEPPPTT----EEEEE-

Sequence (127 aa):
MLFNHYKIHKSEKYLEISTSPRLIHILNSITADFTKFELEEIVSLKLSYSKNMFRLLKQYKHTGFLNFKIEDFRARLDIPQSYQMNDINKRVLKPIINELGHLFPNLHINKVKATKGGKDGLYRICI

Solvent-accessible surface area (backbone atoms only — not comparable to full-atom values): 7754 Å² total; per-residue (Å²): 116,67,61,78,48,77,49,81,38,76,90,82,69,49,74,49,72,42,66,32,79,90,49,45,59,72,72,75,62,75,78,77,97,65,80,82,76,64,66,67,67,57,68,69,51,84,50,70,54,38,49,39,46,51,54,52,51,63,64,39,62,88,70,35,56,48,79,33,48,53,67,58,47,28,62,67,45,71,50,62,84,84,56,47,74,68,46,41,46,63,72,43,50,51,52,31,50,68,70,42,35,84,82,35,81,61,61,42,82,44,78,42,74,49,65,97,87,55,92,63,50,31,37,38,39,36,83